Protein AF-A0A358JU97-F1 (afdb_monomer_lite)

Foldseek 3Di:
DCVLLVLLLVLLVLLLCLVCPDPDDPVVVVVVVVVSVVVSVVVVVVVVPDVVSVVSVVSSVVSVVVVVVVVVCVVVVVDDPPPPDPDD

Sequence (88 aa):
MWYLFITIFVLCAIVYQLGFARKVKLWQTVVIYIMMFIGVIFLTFFGAFYPVAECLIVIAIILAGYRYRLHKERKEGNIAQPKGPPAQ

Secondary structure (DSSP, 8-state):
--HHHHHHHHHHHHHHHHHT-S---HHHHHHHHHHHHHHHHHHHHHHTTS-HHHHHHHHHHHHHHHHHHHHHHHHTT-S---PPPP--

Radius of gyration: 16.88 Å; chains: 1; bounding box: 50×33×36 Å

pLDDT: mean 74.5, std 10.14, range [52.53, 89.06]

Structure (mmCIF, N/CA/C/O backbone):
data_AF-A0A358JU97-F1
#
_entry.id   AF-A0A358JU97-F1
#
loop_
_atom_site.group_PDB
_atom_site.id
_atom_site.type_symbol
_atom_site.label_atom_id
_atom_site.label_alt_id
_atom_site.label_comp_id
_atom_site.label_asym_id
_atom_site.label_entity_id
_atom_site.label_seq_id
_atom_site.pdbx_PDB_ins_code
_atom_site.Cartn_x
_atom_site.Cartn_y
_atom_site.Cartn_z
_atom_site.occupancy
_atom_site.B_iso_or_equiv
_atom_site.auth_seq_id
_atom_site.auth_comp_id
_atom_site.auth_asym_id
_atom_site.auth_atom_id
_atom_site.pdbx_PDB_model_num
ATOM 1 N N . MET A 1 1 ? 16.531 -9.782 -11.052 1.00 57.78 1 MET A N 1
ATOM 2 C CA . MET A 1 1 ? 15.100 -9.864 -11.425 1.00 57.78 1 MET A CA 1
ATOM 3 C C . MET A 1 1 ? 14.188 -10.381 -10.296 1.00 57.78 1 MET A C 1
ATOM 5 O O . MET A 1 1 ? 13.089 -10.818 -10.581 1.00 57.78 1 MET A O 1
ATOM 9 N N . TRP A 1 2 ? 14.593 -10.343 -9.019 1.00 64.75 2 TRP A N 1
ATOM 10 C CA . TRP A 1 2 ? 13.727 -10.728 -7.881 1.00 64.75 2 TRP A CA 1
ATOM 11 C C . TRP A 1 2 ? 13.446 -9.556 -6.933 1.00 64.75 2 TRP A C 1
ATOM 13 O O . TRP A 1 2 ? 12.384 -9.491 -6.325 1.00 64.75 2 TRP A O 1
ATOM 23 N N . TYR A 1 3 ? 14.353 -8.576 -6.873 1.00 70.06 3 TYR A N 1
ATOM 24 C CA . TYR A 1 3 ? 14.175 -7.365 -6.073 1.00 70.06 3 TYR A CA 1
ATOM 25 C C . TYR A 1 3 ? 12.930 -6.560 -6.465 1.00 70.06 3 TYR A C 1
ATOM 27 O O . TYR A 1 3 ? 12.191 -6.160 -5.580 1.00 70.06 3 TYR A O 1
ATOM 35 N N . LEU A 1 4 ? 12.634 -6.392 -7.761 1.00 67.75 4 LEU A N 1
ATOM 36 C CA . LEU A 1 4 ? 11.405 -5.713 -8.207 1.00 67.75 4 LEU A CA 1
ATOM 37 C C . LEU A 1 4 ? 10.142 -6.442 -7.740 1.00 67.75 4 LEU A C 1
ATOM 39 O O . LEU A 1 4 ? 9.202 -5.802 -7.280 1.00 67.75 4 LEU A O 1
ATOM 43 N N . PHE A 1 5 ? 10.149 -7.775 -7.793 1.00 68.94 5 PHE A N 1
ATOM 44 C CA . PHE A 1 5 ? 9.031 -8.595 -7.335 1.00 68.94 5 PHE A CA 1
ATOM 45 C C . PHE A 1 5 ? 8.796 -8.414 -5.831 1.00 68.94 5 PHE A C 1
ATOM 47 O O . PHE A 1 5 ? 7.675 -8.156 -5.401 1.00 68.94 5 PHE A O 1
ATOM 54 N N . ILE A 1 6 ? 9.869 -8.480 -5.037 1.00 77.94 6 ILE A N 1
ATOM 55 C CA . ILE A 1 6 ? 9.818 -8.280 -3.584 1.00 77.94 6 ILE A CA 1
ATOM 56 C C . ILE A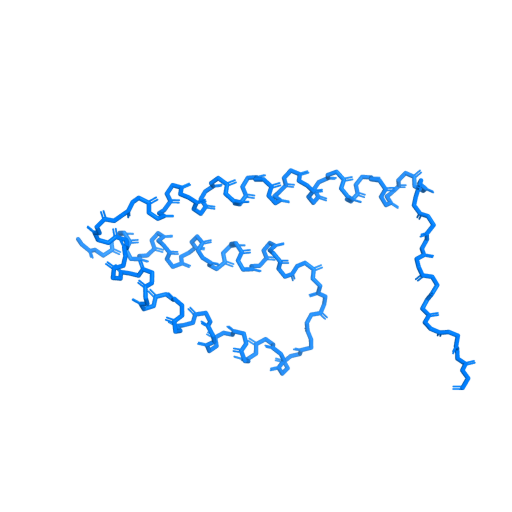 1 6 ? 9.352 -6.861 -3.249 1.00 77.94 6 ILE A C 1
ATOM 58 O O . ILE A 1 6 ? 8.462 -6.696 -2.417 1.00 77.94 6 ILE A O 1
ATOM 62 N N . THR A 1 7 ? 9.899 -5.840 -3.913 1.00 79.31 7 THR A N 1
ATOM 63 C CA . THR A 1 7 ? 9.517 -4.443 -3.681 1.00 79.31 7 THR A CA 1
ATOM 64 C C . THR A 1 7 ? 8.044 -4.223 -3.994 1.00 79.31 7 THR A C 1
ATOM 66 O O . THR A 1 7 ? 7.328 -3.689 -3.154 1.00 79.31 7 THR A O 1
ATOM 69 N N . ILE A 1 8 ? 7.562 -4.685 -5.151 1.00 79.69 8 ILE A N 1
ATOM 70 C CA . ILE A 1 8 ? 6.152 -4.557 -5.536 1.00 79.69 8 ILE A CA 1
ATOM 71 C C . ILE A 1 8 ? 5.252 -5.302 -4.546 1.00 79.69 8 ILE A C 1
ATOM 73 O O . ILE A 1 8 ? 4.248 -4.747 -4.106 1.00 79.69 8 ILE A O 1
ATOM 77 N N . PHE A 1 9 ? 5.626 -6.516 -4.137 1.00 79.81 9 PHE A N 1
ATOM 78 C CA . PHE A 1 9 ? 4.867 -7.309 -3.170 1.00 79.81 9 PHE A CA 1
ATOM 79 C C . PHE A 1 9 ? 4.731 -6.602 -1.815 1.00 79.81 9 PHE A C 1
ATOM 81 O O . PHE A 1 9 ? 3.623 -6.453 -1.296 1.00 79.81 9 PHE A O 1
ATOM 88 N N . VAL A 1 10 ? 5.846 -6.116 -1.260 1.00 82.94 10 VAL A N 1
ATOM 89 C CA . VAL A 1 10 ? 5.873 -5.396 0.022 1.00 82.94 10 VAL A CA 1
ATOM 90 C C . VAL A 1 10 ? 5.069 -4.103 -0.068 1.00 82.94 10 VAL A C 1
ATOM 92 O O . VAL A 1 10 ? 4.270 -3.803 0.817 1.00 82.94 10 VAL A O 1
ATOM 95 N N . LEU A 1 11 ? 5.231 -3.351 -1.154 1.00 80.38 11 LEU A N 1
ATOM 96 C CA . LEU A 1 11 ? 4.542 -2.084 -1.350 1.00 80.38 11 LEU A CA 1
ATOM 97 C C . LEU A 1 11 ? 3.028 -2.284 -1.506 1.00 80.38 11 LEU A C 1
ATOM 99 O O . LEU A 1 11 ? 2.244 -1.537 -0.923 1.00 80.38 11 LEU A O 1
ATOM 103 N N . CYS A 1 12 ? 2.610 -3.341 -2.208 1.00 80.75 12 CYS A N 1
ATOM 104 C CA . CYS A 1 12 ? 1.206 -3.717 -2.337 1.00 80.75 12 CYS A CA 1
ATOM 105 C C . CYS A 1 12 ? 0.612 -4.127 -0.983 1.00 80.75 12 CYS A C 1
ATOM 107 O O . CYS A 1 12 ? -0.495 -3.702 -0.658 1.00 80.75 12 CYS A O 1
ATOM 109 N N . ALA A 1 13 ? 1.361 -4.869 -0.160 1.00 80.75 13 ALA A N 1
ATOM 110 C CA . ALA A 1 13 ? 0.947 -5.221 1.198 1.00 80.75 13 ALA A CA 1
ATOM 111 C C . ALA A 1 13 ? 0.792 -3.980 2.100 1.00 80.75 13 ALA A C 1
ATOM 113 O O . ALA A 1 13 ? -0.183 -3.876 2.846 1.00 80.75 13 ALA A O 1
ATOM 114 N N . ILE A 1 14 ? 1.706 -3.007 1.999 1.00 79.81 14 ILE A N 1
ATOM 115 C CA . ILE A 1 14 ? 1.624 -1.738 2.739 1.00 79.81 14 ILE A CA 1
ATOM 116 C C . ILE A 1 14 ? 0.403 -0.932 2.295 1.00 79.81 14 ILE A C 1
ATOM 118 O O . ILE A 1 14 ? -0.382 -0.513 3.143 1.00 79.81 14 ILE A O 1
ATOM 122 N N . VAL A 1 15 ? 0.213 -0.733 0.985 1.00 78.81 15 VAL A N 1
ATOM 123 C CA . VAL A 1 15 ? -0.943 -0.004 0.432 1.00 78.81 15 VAL A CA 1
ATOM 124 C C . VAL A 1 15 ? -2.242 -0.679 0.836 1.00 78.81 15 VAL A C 1
ATOM 126 O O . VAL A 1 15 ? -3.175 0.003 1.253 1.00 78.81 15 VAL A O 1
ATOM 129 N N . TYR A 1 16 ? -2.293 -2.008 0.771 1.00 73.94 16 TYR A N 1
ATOM 130 C CA . TYR A 1 16 ? -3.445 -2.776 1.207 1.00 73.94 16 TYR A CA 1
ATOM 131 C C . TYR A 1 16 ? -3.768 -2.482 2.676 1.00 73.94 16 TYR A C 1
ATOM 133 O O . TYR A 1 16 ? -4.899 -2.133 3.022 1.00 73.94 16 TYR A O 1
ATOM 141 N N . GLN A 1 17 ? -2.747 -2.526 3.531 1.00 72.94 17 GLN A N 1
ATOM 142 C CA . GLN A 1 17 ? -2.923 -2.319 4.959 1.00 72.94 17 GLN A CA 1
ATOM 143 C C . GLN A 1 17 ? -3.195 -0.856 5.350 1.00 72.94 17 GLN A C 1
ATOM 145 O O . GLN A 1 17 ? -3.800 -0.574 6.391 1.00 72.94 17 GLN A O 1
ATOM 150 N N . LEU A 1 18 ? -2.799 0.096 4.502 1.00 71.81 18 LEU A N 1
ATOM 151 C CA . LEU A 1 18 ? -3.140 1.511 4.642 1.00 71.81 18 LEU A CA 1
ATOM 152 C C . LEU A 1 18 ? -4.549 1.830 4.127 1.00 71.81 18 LEU A C 1
ATOM 154 O O . LEU A 1 18 ? -5.268 2.587 4.780 1.00 71.81 18 LEU A O 1
ATOM 158 N N . GLY A 1 19 ? -4.943 1.250 2.991 1.00 69.94 19 GLY A N 1
ATOM 159 C CA . GLY A 1 19 ? -6.237 1.456 2.338 1.00 69.94 19 GLY A CA 1
ATOM 160 C C . GLY A 1 19 ? -7.392 0.803 3.085 1.00 69.94 19 GLY A C 1
ATOM 161 O O . GLY A 1 19 ? -8.450 1.409 3.249 1.00 69.94 19 GLY A O 1
ATOM 162 N N . PHE A 1 20 ? -7.176 -0.385 3.645 1.00 64.38 20 PHE A N 1
ATOM 163 C CA . PHE A 1 20 ? -8.152 -1.072 4.488 1.00 64.38 20 PHE A CA 1
ATOM 164 C C . PHE A 1 20 ? -8.008 -0.691 5.967 1.00 64.38 20 PHE A C 1
ATOM 166 O O . PHE A 1 20 ? -7.986 -1.535 6.857 1.00 64.38 20 PHE A O 1
ATOM 173 N N . ALA A 1 21 ? -8.005 0.614 6.257 1.00 55.47 21 ALA A N 1
ATOM 174 C CA . ALA A 1 21 ? -8.003 1.205 7.602 1.00 55.47 21 ALA A CA 1
ATOM 175 C C . ALA A 1 21 ? -9.245 0.880 8.474 1.00 55.47 21 ALA A C 1
ATOM 177 O O . ALA A 1 21 ? -9.572 1.616 9.407 1.00 55.47 21 ALA A O 1
ATOM 178 N N . ARG A 1 22 ? -9.965 -0.202 8.178 1.00 56.25 22 ARG A N 1
ATOM 179 C CA . ARG A 1 22 ? -11.195 -0.643 8.831 1.00 56.25 22 ARG A CA 1
ATOM 180 C C . ARG A 1 22 ? -10.914 -1.969 9.538 1.00 56.25 22 ARG A C 1
ATOM 182 O O . ARG A 1 22 ? -10.217 -2.808 8.987 1.00 56.25 22 ARG A O 1
ATOM 189 N N . LYS A 1 23 ? -11.453 -2.180 10.749 1.00 52.53 23 LYS A N 1
ATOM 190 C CA . LYS A 1 23 ? -11.378 -3.488 11.430 1.00 52.53 23 LYS A CA 1
ATOM 191 C C . LYS A 1 23 ? -12.068 -4.540 10.557 1.00 52.53 23 LYS A C 1
ATOM 193 O O . LYS A 1 23 ? -13.293 -4.634 10.565 1.00 52.53 23 LYS A O 1
ATOM 198 N N . VAL A 1 24 ? -11.291 -5.279 9.774 1.00 60.53 24 VAL A N 1
ATOM 199 C CA . VAL A 1 24 ? -11.787 -6.383 8.952 1.00 60.53 24 VAL A CA 1
ATOM 200 C C . VAL A 1 24 ? -11.892 -7.626 9.828 1.00 60.53 24 VAL A C 1
ATOM 202 O O . VAL A 1 24 ? -10.964 -7.951 10.569 1.00 60.53 24 VAL A O 1
ATOM 205 N N . LYS A 1 25 ? -13.052 -8.294 9.803 1.00 66.62 25 LYS A N 1
ATOM 206 C CA . LYS A 1 25 ? -13.242 -9.583 10.490 1.00 66.62 25 LYS A CA 1
ATOM 207 C C . LYS A 1 25 ? -12.250 -10.604 9.919 1.00 66.62 25 LYS A C 1
ATOM 209 O O . LYS A 1 25 ? -11.979 -10.569 8.723 1.00 66.62 25 LYS A O 1
ATOM 214 N N . LEU A 1 26 ? -11.784 -11.551 10.739 1.00 72.12 26 LEU A N 1
ATOM 215 C CA . LEU A 1 26 ? -10.760 -12.545 10.362 1.00 72.12 26 LEU A CA 1
ATOM 216 C C . LEU A 1 26 ? -11.054 -13.268 9.033 1.00 72.12 26 LEU A C 1
ATOM 218 O O . LEU A 1 26 ? -10.155 -13.457 8.223 1.00 72.12 26 LEU A O 1
ATOM 222 N N . TRP A 1 27 ? -12.319 -13.598 8.761 1.00 72.25 27 TRP A N 1
ATOM 223 C CA . TRP A 1 27 ? -12.738 -14.215 7.495 1.00 72.25 27 TRP A CA 1
ATOM 224 C C . TRP A 1 27 ? -12.580 -13.300 6.272 1.00 72.25 27 TRP A C 1
ATOM 226 O O . TRP A 1 27 ? -12.261 -13.769 5.182 1.00 72.25 27 TRP A O 1
ATOM 236 N N . GLN A 1 28 ? -12.768 -11.989 6.441 1.00 75.12 28 GLN A N 1
ATOM 237 C CA . GLN A 1 28 ? -12.566 -11.025 5.360 1.00 75.12 28 GLN A CA 1
ATOM 238 C C . GLN A 1 28 ? -11.079 -10.919 5.021 1.00 75.12 28 GLN A C 1
ATOM 240 O O . GLN A 1 28 ? -10.744 -10.889 3.844 1.00 75.12 28 GLN A O 1
ATOM 245 N N . THR A 1 29 ? -10.192 -10.947 6.023 1.00 78.62 29 THR A N 1
ATOM 246 C CA . THR A 1 29 ? -8.733 -10.937 5.826 1.00 78.62 29 THR A CA 1
ATOM 247 C C . THR A 1 29 ? -8.251 -12.089 4.940 1.00 78.62 29 THR A C 1
ATOM 249 O O . THR A 1 29 ? -7.340 -11.890 4.142 1.00 78.62 29 THR A O 1
ATOM 252 N N . VAL A 1 30 ? -8.882 -13.267 5.017 1.00 82.75 30 VAL A N 1
ATOM 253 C CA . VAL A 1 30 ? -8.541 -14.420 4.164 1.00 82.75 30 VAL A CA 1
ATOM 254 C C . VAL A 1 30 ? -8.900 -14.159 2.700 1.00 82.75 30 VAL A C 1
ATOM 256 O O . VAL A 1 30 ? -8.042 -14.289 1.830 1.00 82.75 30 VAL A O 1
ATOM 259 N N . VAL A 1 31 ? -10.135 -13.727 2.419 1.00 83.81 31 VAL A N 1
ATOM 260 C CA . VAL A 1 31 ? -10.586 -13.380 1.052 1.00 83.81 31 VAL A CA 1
ATOM 261 C C . VAL A 1 31 ? -9.702 -12.289 0.451 1.00 83.81 31 VAL A C 1
ATOM 263 O O . VAL A 1 31 ? -9.304 -12.341 -0.708 1.00 83.81 31 VAL A O 1
ATOM 266 N N . ILE A 1 32 ? -9.349 -11.320 1.282 1.00 82.12 32 ILE A N 1
ATOM 267 C CA . ILE A 1 32 ? -8.452 -10.222 0.970 1.00 82.12 32 ILE A CA 1
ATOM 268 C C . ILE A 1 32 ? -7.059 -10.709 0.564 1.00 82.12 32 ILE A C 1
ATOM 270 O O . ILE A 1 32 ? -6.534 -10.260 -0.451 1.00 82.12 32 ILE A O 1
ATOM 274 N N . TYR A 1 33 ? -6.462 -11.622 1.331 1.00 79.81 33 TYR A N 1
ATOM 275 C CA . TYR A 1 33 ? -5.126 -12.139 1.042 1.00 79.81 33 TYR A CA 1
ATOM 276 C C . TYR A 1 33 ? -5.109 -12.932 -0.268 1.00 79.81 33 TYR A C 1
ATOM 278 O O . TYR A 1 33 ? -4.155 -12.828 -1.036 1.00 79.81 33 TYR A O 1
ATOM 286 N N . ILE A 1 34 ? -6.194 -13.658 -0.561 1.00 86.12 34 ILE A N 1
ATOM 287 C CA . ILE A 1 34 ? -6.392 -14.353 -1.841 1.00 86.12 34 ILE A CA 1
ATOM 288 C C . ILE A 1 34 ? -6.470 -13.340 -2.991 1.00 86.12 34 ILE A C 1
ATOM 290 O O . ILE A 1 34 ? -5.760 -13.472 -3.986 1.00 86.12 34 ILE A O 1
ATOM 294 N N . MET A 1 35 ? -7.277 -12.288 -2.835 1.00 84.50 35 MET A N 1
ATOM 295 C CA . MET A 1 35 ? -7.397 -11.212 -3.824 1.00 84.50 35 MET A CA 1
ATOM 296 C C . MET A 1 35 ? -6.058 -10.489 -4.044 1.00 84.50 35 MET A C 1
ATOM 298 O O . MET A 1 35 ? -5.707 -10.160 -5.175 1.00 84.50 35 MET A O 1
ATOM 302 N N . MET A 1 36 ? -5.287 -10.272 -2.972 1.00 84.06 36 MET A N 1
ATOM 303 C CA . MET A 1 36 ? -3.965 -9.643 -3.013 1.00 84.06 36 MET A CA 1
ATOM 304 C C . MET A 1 36 ? -2.951 -10.515 -3.755 1.00 84.06 36 MET A C 1
ATOM 306 O O . MET A 1 36 ? -2.171 -9.997 -4.551 1.00 84.06 36 MET A O 1
ATOM 310 N N . PHE A 1 37 ? -2.990 -11.832 -3.540 1.00 82.88 37 PHE A N 1
ATOM 311 C CA . PHE A 1 37 ? -2.134 -12.779 -4.250 1.00 82.88 37 PHE A CA 1
ATOM 312 C C . PHE A 1 37 ? -2.398 -12.746 -5.759 1.00 82.88 37 PHE A C 1
ATOM 314 O O . PHE A 1 37 ? -1.466 -12.623 -6.549 1.00 82.88 37 PHE A O 1
ATOM 321 N N . ILE A 1 38 ? -3.673 -12.754 -6.155 1.00 86.75 38 ILE A N 1
ATOM 322 C CA . ILE A 1 38 ? -4.079 -12.631 -7.561 1.00 86.75 38 ILE A CA 1
ATOM 323 C C . ILE A 1 38 ? -3.634 -11.277 -8.133 1.00 86.75 38 ILE A C 1
ATOM 325 O O . ILE A 1 38 ? -3.037 -11.224 -9.206 1.00 86.75 38 ILE A O 1
ATOM 329 N N . GLY A 1 39 ? -3.852 -10.184 -7.397 1.00 82.75 39 GLY A N 1
ATOM 330 C CA . GLY A 1 39 ? -3.447 -8.838 -7.804 1.00 82.75 39 GLY A CA 1
ATOM 331 C C . GLY A 1 39 ? -1.943 -8.708 -8.054 1.00 82.75 39 GLY A C 1
ATOM 332 O O . GLY A 1 39 ? -1.550 -8.131 -9.062 1.00 82.75 39 GLY A O 1
ATOM 333 N N . VAL A 1 40 ? -1.102 -9.297 -7.197 1.00 81.75 40 VAL A N 1
ATOM 334 C CA . VAL A 1 40 ? 0.368 -9.304 -7.337 1.00 81.75 40 VAL A CA 1
ATOM 335 C C . VAL A 1 40 ? 0.844 -10.037 -8.590 1.00 81.75 40 VAL A C 1
ATOM 337 O O . VAL A 1 40 ? 1.837 -9.624 -9.190 1.00 81.75 40 VAL A O 1
ATOM 340 N N . ILE A 1 41 ? 0.147 -11.093 -9.013 1.00 82.50 41 ILE A N 1
ATOM 341 C CA . ILE A 1 41 ? 0.486 -11.832 -10.237 1.00 82.50 41 ILE A CA 1
ATOM 342 C C . ILE A 1 41 ? 0.300 -10.921 -11.458 1.00 82.50 41 ILE A C 1
ATOM 344 O O . ILE A 1 41 ? 1.212 -10.791 -12.276 1.00 82.50 41 ILE A O 1
ATOM 348 N N . PHE A 1 42 ? -0.830 -10.210 -11.535 1.00 83.06 42 PHE A N 1
ATOM 349 C CA . PHE A 1 42 ? -1.061 -9.204 -12.577 1.00 83.06 42 PHE A CA 1
ATOM 350 C C . PHE A 1 42 ? -0.090 -8.022 -12.461 1.00 83.06 42 PHE A C 1
ATOM 352 O O . PHE A 1 42 ? 0.466 -7.576 -13.464 1.00 83.06 42 PHE A O 1
ATOM 359 N N . LEU A 1 43 ? 0.174 -7.544 -11.242 1.00 81.94 43 LEU A N 1
ATOM 360 C CA . LEU A 1 43 ? 1.078 -6.421 -10.996 1.00 81.94 43 LEU A CA 1
ATOM 361 C C . LEU A 1 43 ? 2.519 -6.723 -11.384 1.00 81.94 43 LEU A C 1
ATOM 363 O O . LEU A 1 43 ? 3.229 -5.827 -11.816 1.00 81.94 43 LEU A O 1
ATOM 367 N N . THR A 1 44 ? 2.956 -7.969 -11.231 1.00 78.25 44 THR A N 1
ATOM 368 C CA . THR A 1 44 ? 4.292 -8.400 -11.646 1.00 78.25 44 THR A CA 1
ATOM 369 C C . THR A 1 44 ? 4.428 -8.350 -13.161 1.00 78.25 44 THR A C 1
ATOM 371 O O . THR A 1 44 ? 5.447 -7.895 -13.674 1.00 78.25 44 THR A O 1
ATOM 374 N N . PHE A 1 45 ? 3.389 -8.785 -13.875 1.00 82.75 45 PHE A N 1
ATOM 375 C CA . PHE A 1 45 ? 3.364 -8.733 -15.332 1.00 82.75 45 PHE A CA 1
ATOM 376 C C . PHE A 1 45 ? 3.399 -7.285 -15.837 1.00 82.75 45 PHE A C 1
ATOM 378 O O . PHE A 1 45 ? 4.175 -6.952 -16.729 1.00 82.75 45 PHE A O 1
ATOM 385 N N . PHE A 1 46 ? 2.626 -6.397 -15.205 1.00 80.00 46 PHE A N 1
ATOM 386 C CA . PHE A 1 46 ? 2.645 -4.968 -15.516 1.00 80.00 46 PHE A CA 1
ATOM 387 C C . PHE A 1 46 ? 3.934 -4.282 -15.054 1.00 80.00 46 PHE A C 1
ATOM 389 O O . PHE A 1 46 ? 4.450 -3.443 -15.775 1.00 80.00 46 PHE A O 1
ATOM 396 N N . GLY A 1 47 ? 4.497 -4.652 -13.906 1.00 78.00 47 GLY A N 1
ATOM 397 C CA . GLY A 1 47 ? 5.705 -4.053 -13.331 1.00 78.00 47 GLY A CA 1
ATOM 398 C C . GLY A 1 47 ? 6.983 -4.312 -14.130 1.00 78.00 47 GLY A C 1
ATOM 399 O O . GLY A 1 47 ? 7.972 -3.613 -13.938 1.00 78.00 47 GLY A O 1
ATOM 400 N N . ALA A 1 48 ? 6.972 -5.289 -15.041 1.00 75.94 48 ALA A N 1
ATOM 401 C CA . ALA A 1 48 ? 8.056 -5.495 -15.998 1.00 75.94 48 ALA A CA 1
ATOM 402 C C . ALA A 1 48 ? 8.057 -4.453 -17.136 1.00 75.94 48 ALA A C 1
ATOM 404 O O . ALA A 1 48 ? 9.109 -4.187 -17.710 1.00 75.94 48 ALA A O 1
ATOM 405 N N . PHE A 1 49 ? 6.897 -3.865 -17.453 1.00 74.62 49 PHE A N 1
ATOM 406 C CA . PHE A 1 49 ? 6.717 -2.917 -18.562 1.00 74.62 49 PHE A CA 1
ATOM 407 C C . PHE A 1 49 ? 6.360 -1.495 -18.111 1.00 74.62 49 PHE A C 1
ATOM 409 O O . PHE A 1 49 ? 6.625 -0.538 -18.834 1.00 74.62 49 PHE A O 1
ATOM 416 N N . TYR A 1 50 ? 5.763 -1.348 -16.931 1.00 78.75 50 TYR A N 1
ATOM 417 C CA . TYR A 1 50 ? 5.246 -0.097 -16.393 1.00 78.75 50 TYR A CA 1
ATOM 418 C C . TYR A 1 50 ? 5.876 0.233 -15.030 1.00 78.75 50 TYR A C 1
ATOM 420 O O . TYR A 1 50 ? 6.124 -0.678 -14.235 1.00 78.75 50 TYR A O 1
ATOM 428 N N . PRO A 1 51 ? 6.059 1.531 -14.713 1.00 78.12 51 PRO A N 1
ATOM 429 C CA . PRO A 1 51 ? 6.558 2.031 -13.426 1.00 78.12 51 PRO A CA 1
ATOM 430 C C . PRO A 1 51 ? 5.504 1.904 -12.308 1.00 78.12 51 PRO A C 1
ATOM 432 O O . PRO A 1 51 ? 5.057 2.874 -11.695 1.00 78.12 51 PRO A O 1
ATOM 435 N N . VAL A 1 52 ? 5.032 0.678 -12.065 1.00 81.94 52 VAL A N 1
ATOM 436 C CA . VAL A 1 52 ? 3.951 0.401 -11.109 1.00 81.94 52 VAL A CA 1
ATOM 437 C C . VAL A 1 52 ? 4.408 0.673 -9.675 1.00 81.94 52 VAL A C 1
ATOM 439 O O . VAL A 1 52 ? 3.624 1.149 -8.855 1.00 81.94 52 VAL A O 1
ATOM 442 N N . ALA A 1 53 ? 5.687 0.431 -9.374 1.00 81.69 53 ALA A N 1
ATOM 443 C CA . ALA A 1 53 ? 6.262 0.715 -8.065 1.00 81.69 53 ALA A CA 1
ATOM 444 C C . ALA A 1 53 ? 6.146 2.207 -7.711 1.00 81.69 53 ALA A C 1
ATOM 446 O O . ALA A 1 53 ? 5.663 2.531 -6.626 1.00 81.69 53 ALA A O 1
ATOM 447 N N . GLU A 1 54 ? 6.498 3.115 -8.628 1.00 83.56 54 GLU A N 1
ATOM 448 C CA . GLU A 1 54 ? 6.353 4.556 -8.402 1.00 83.56 54 GLU A CA 1
ATOM 449 C C . GLU A 1 54 ? 4.894 4.955 -8.151 1.00 83.56 54 GLU A C 1
ATOM 451 O O . GLU A 1 54 ? 4.612 5.721 -7.226 1.00 83.56 54 GLU A O 1
ATOM 456 N N . CYS A 1 55 ? 3.947 4.387 -8.904 1.00 86.12 55 CYS A N 1
ATOM 457 C CA . CYS A 1 55 ? 2.523 4.645 -8.696 1.00 86.12 55 CYS A CA 1
ATOM 458 C C . CYS A 1 55 ? 2.059 4.222 -7.293 1.00 86.12 55 CYS A C 1
ATOM 460 O O . CYS A 1 55 ? 1.351 4.980 -6.626 1.00 86.12 55 CYS A O 1
ATOM 462 N N . LEU A 1 56 ? 2.476 3.045 -6.812 1.00 84.00 56 LEU A N 1
ATOM 463 C CA . LEU A 1 56 ? 2.132 2.589 -5.4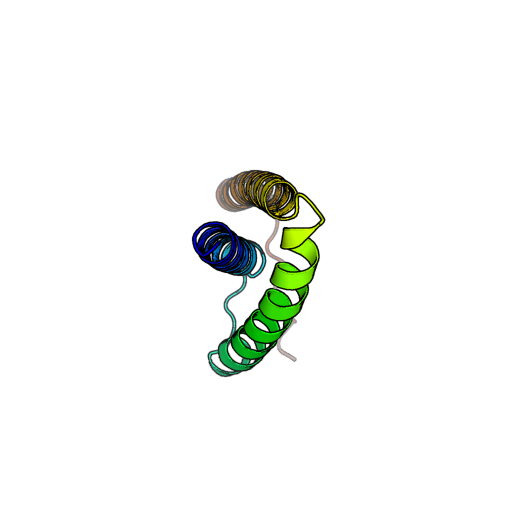62 1.00 84.00 56 LEU A CA 1
ATOM 464 C C . LEU A 1 56 ? 2.738 3.484 -4.376 1.00 84.00 56 LEU A C 1
ATOM 466 O O . LEU A 1 56 ? 2.071 3.730 -3.371 1.00 84.00 56 LEU A O 1
ATOM 470 N N . ILE A 1 57 ? 3.961 3.992 -4.570 1.00 85.06 57 ILE A N 1
ATOM 471 C CA . ILE A 1 57 ? 4.592 4.927 -3.626 1.00 85.06 57 ILE A CA 1
ATOM 472 C C . ILE A 1 57 ? 3.747 6.200 -3.515 1.00 85.06 57 ILE A C 1
ATOM 474 O O . ILE A 1 57 ? 3.416 6.623 -2.407 1.00 85.06 57 ILE A O 1
ATOM 478 N N . VAL A 1 58 ? 3.345 6.785 -4.646 1.00 89.06 58 VAL A N 1
ATOM 479 C CA . VAL A 1 58 ? 2.526 8.009 -4.667 1.00 89.06 58 VAL A CA 1
ATOM 480 C C . VAL A 1 58 ? 1.181 7.780 -3.977 1.00 89.06 58 VAL A C 1
ATOM 482 O O . VAL A 1 58 ? 0.779 8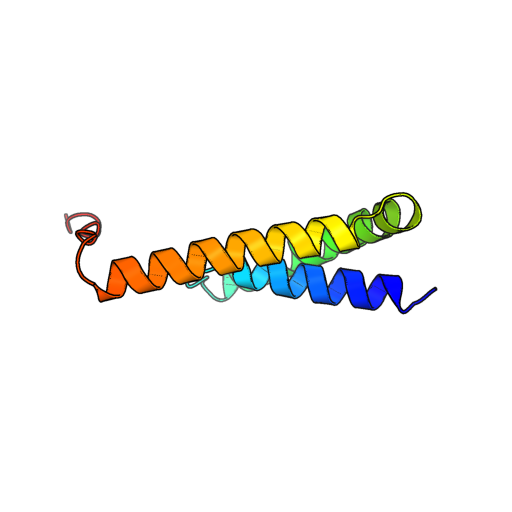.572 -3.124 1.00 89.06 58 VAL A O 1
ATOM 485 N N . ILE A 1 59 ? 0.509 6.667 -4.276 1.00 86.62 59 ILE A N 1
ATOM 486 C CA . ILE A 1 59 ? -0.766 6.299 -3.646 1.00 86.62 59 ILE A CA 1
ATOM 487 C C . ILE A 1 59 ? -0.594 6.130 -2.130 1.00 86.62 59 ILE A C 1
ATOM 489 O O . ILE A 1 59 ? -1.386 6.672 -1.358 1.00 86.62 59 ILE A O 1
ATOM 493 N N . ALA A 1 60 ? 0.455 5.428 -1.688 1.00 84.69 60 ALA A N 1
ATOM 494 C CA . ALA A 1 60 ? 0.745 5.237 -0.270 1.00 84.69 60 ALA A CA 1
ATOM 495 C C . ALA A 1 60 ? 0.949 6.575 0.456 1.00 84.69 60 ALA A C 1
ATOM 497 O O . ALA A 1 60 ? 0.389 6.768 1.535 1.00 84.69 60 ALA A O 1
ATOM 498 N N . ILE A 1 61 ? 1.688 7.513 -0.147 1.00 88.25 61 ILE A N 1
ATOM 499 C CA . ILE A 1 61 ? 1.919 8.856 0.408 1.00 88.25 61 ILE A CA 1
ATOM 500 C C . ILE A 1 61 ? 0.604 9.638 0.515 1.00 88.25 61 ILE A C 1
ATOM 502 O O . ILE A 1 61 ? 0.321 10.216 1.566 1.00 88.25 61 ILE A O 1
ATOM 506 N N . ILE A 1 62 ? -0.227 9.624 -0.532 1.00 88.31 62 ILE A N 1
ATOM 507 C 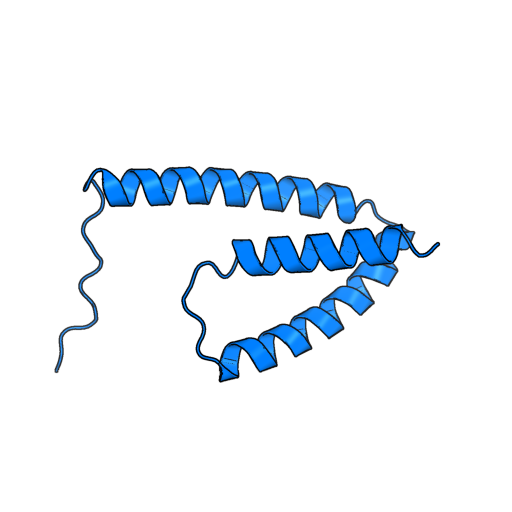CA . ILE A 1 62 ? -1.523 10.318 -0.538 1.00 88.31 62 ILE A CA 1
ATOM 508 C C . ILE A 1 62 ? -2.440 9.759 0.557 1.00 88.31 62 ILE A C 1
ATOM 510 O O . ILE A 1 62 ? -2.999 10.525 1.346 1.00 88.31 62 ILE A O 1
ATOM 514 N N . LEU A 1 63 ? -2.565 8.430 0.661 1.00 83.06 63 LEU A N 1
ATOM 515 C CA . LEU A 1 63 ? -3.371 7.796 1.707 1.00 83.06 63 LEU A CA 1
ATOM 516 C C . LEU A 1 63 ? -2.811 8.058 3.106 1.00 83.06 63 LEU A C 1
ATOM 518 O O . LEU A 1 63 ? -3.589 8.311 4.025 1.00 83.06 63 LEU A O 1
ATOM 522 N N . ALA A 1 64 ? -1.489 8.012 3.283 1.00 84.00 64 ALA A N 1
ATOM 523 C CA . ALA A 1 64 ? -0.847 8.318 4.557 1.00 84.00 64 ALA A CA 1
ATOM 524 C C . ALA A 1 64 ? -1.164 9.754 5.001 1.00 84.00 64 ALA A C 1
ATOM 526 O O . ALA A 1 64 ? -1.591 9.964 6.139 1.00 84.00 64 ALA A O 1
ATOM 527 N N . GLY A 1 65 ? -1.039 10.724 4.090 1.00 86.62 65 GLY A N 1
ATOM 528 C CA . GLY A 1 65 ? -1.387 12.122 4.337 1.00 86.62 65 GLY A CA 1
ATOM 529 C C . GLY A 1 65 ? -2.868 12.313 4.674 1.00 86.62 65 GLY A C 1
ATOM 530 O O . GLY A 1 65 ? -3.200 12.960 5.671 1.00 86.62 65 GLY A O 1
ATOM 531 N N . TYR A 1 66 ? -3.768 11.692 3.905 1.00 84.00 66 TYR A N 1
ATOM 532 C CA . TYR A 1 66 ? -5.209 11.743 4.166 1.00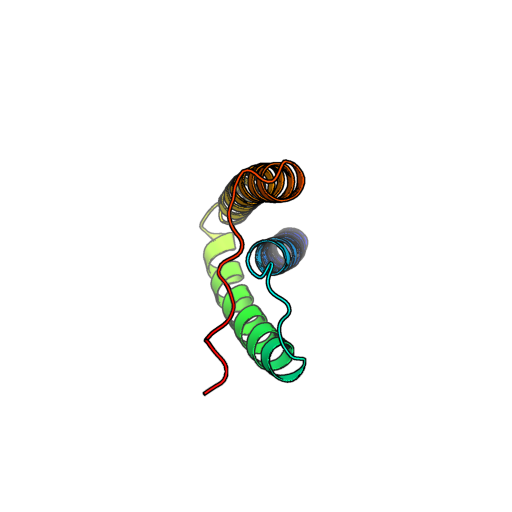 84.00 66 TYR A CA 1
ATOM 533 C C . TYR A 1 66 ? -5.565 11.139 5.528 1.00 84.00 66 TYR A C 1
ATOM 535 O O . TYR A 1 66 ? -6.320 11.721 6.307 1.00 84.00 66 TYR A O 1
ATOM 543 N N . ARG A 1 67 ? -4.976 9.986 5.861 1.00 76.12 67 ARG A N 1
ATOM 544 C CA . ARG A 1 67 ? -5.236 9.283 7.120 1.00 76.12 67 ARG A CA 1
ATOM 545 C C . ARG A 1 67 ? -4.711 10.060 8.322 1.00 76.12 67 ARG A C 1
ATOM 547 O O . ARG A 1 67 ? -5.381 10.087 9.354 1.00 76.12 67 ARG A O 1
ATOM 554 N N . TYR A 1 68 ? -3.557 10.715 8.184 1.00 80.81 68 TYR A N 1
ATOM 555 C CA . TYR A 1 68 ? -3.010 11.592 9.216 1.00 80.81 68 TYR A CA 1
ATOM 556 C C . TYR A 1 68 ? -3.960 12.757 9.515 1.00 80.81 68 TYR A C 1
ATOM 558 O O . TYR A 1 68 ? -4.295 12.993 10.677 1.00 80.81 68 TYR A O 1
ATOM 566 N N . ARG A 1 69 ? -4.477 13.421 8.471 1.00 80.62 69 ARG A N 1
ATOM 567 C CA . ARG A 1 69 ? -5.496 14.468 8.630 1.00 80.62 69 ARG A CA 1
ATOM 568 C C . ARG A 1 69 ? -6.773 13.941 9.277 1.00 80.62 69 ARG A C 1
ATOM 570 O O . ARG A 1 69 ? -7.226 14.519 10.258 1.00 80.62 69 ARG A O 1
ATOM 577 N N . LEU A 1 70 ? -7.297 12.810 8.808 1.00 74.38 70 LEU A N 1
ATOM 578 C CA . LEU A 1 70 ? -8.538 12.233 9.329 1.00 74.38 70 LEU A CA 1
ATOM 579 C C . LEU A 1 70 ? -8.426 11.820 10.808 1.00 74.38 70 LEU A C 1
ATOM 581 O O . LEU A 1 70 ? -9.364 11.997 11.582 1.00 74.38 70 LEU A O 1
ATOM 585 N N . HIS A 1 71 ? -7.284 11.266 11.228 1.00 71.81 71 HIS A N 1
ATOM 586 C CA . HIS A 1 71 ? -7.035 10.938 12.636 1.00 71.81 71 HIS A CA 1
ATOM 587 C C . HIS A 1 71 ? -6.923 12.189 13.511 1.00 71.81 71 HIS A C 1
ATOM 589 O O . HIS A 1 71 ? -7.366 12.163 14.661 1.00 71.81 71 HIS A O 1
ATOM 595 N N . LYS A 1 72 ? -6.350 13.269 12.972 1.00 69.75 72 LYS A N 1
ATOM 596 C CA . LYS A 1 72 ? -6.252 14.554 13.659 1.00 69.75 72 LYS A CA 1
ATOM 597 C C . LYS A 1 72 ? -7.639 15.199 13.825 1.00 69.75 72 LYS A C 1
ATOM 599 O O . LYS A 1 72 ? -8.024 15.496 14.950 1.00 69.75 72 LYS A O 1
ATOM 604 N N . GLU A 1 73 ? -8.448 15.237 12.766 1.00 67.25 73 GLU A N 1
ATOM 605 C CA . GLU A 1 73 ? -9.824 15.767 12.793 1.00 67.25 73 GLU A CA 1
ATOM 606 C C . GLU A 1 73 ? -10.763 14.952 13.708 1.00 67.25 73 GLU A C 1
ATOM 608 O O . GLU A 1 73 ? -11.647 15.512 14.356 1.00 67.25 73 GLU A O 1
ATOM 613 N N . ARG A 1 74 ? -10.537 13.635 13.841 1.00 63.66 74 ARG A N 1
ATOM 614 C CA . ARG A 1 74 ? -11.243 12.784 14.819 1.00 63.66 74 ARG A CA 1
ATOM 615 C C . ARG A 1 74 ? -10.828 13.035 16.272 1.00 63.66 74 ARG A C 1
ATOM 617 O O . ARG A 1 74 ? -11.648 12.827 17.161 1.00 63.66 74 ARG A O 1
ATOM 624 N N . LYS A 1 75 ? -9.576 13.435 16.529 1.00 60.19 75 LYS A N 1
ATOM 625 C CA . LYS A 1 75 ? -9.080 13.774 17.877 1.00 60.19 75 LYS A CA 1
ATOM 626 C C . LYS A 1 75 ? -9.475 15.186 18.309 1.00 60.19 75 LYS A C 1
ATOM 628 O O . LYS A 1 75 ? -9.686 15.404 19.493 1.00 60.19 75 LYS A O 1
ATOM 633 N N . GLU A 1 76 ? -9.600 16.109 17.360 1.00 67.62 76 GLU A N 1
ATOM 634 C CA . GLU A 1 76 ? -9.995 17.504 17.601 1.00 67.62 76 GLU A CA 1
ATOM 635 C C . GLU A 1 76 ? -11.524 17.697 17.704 1.00 67.62 76 GLU A C 1
ATOM 637 O O . GLU A 1 76 ? -11.990 18.816 17.874 1.00 67.62 76 GLU A O 1
ATOM 642 N N . GLY A 1 77 ? -12.325 16.622 17.636 1.00 59.22 77 GLY A N 1
ATOM 643 C CA . GLY A 1 77 ? -13.767 16.667 17.927 1.00 59.22 77 GLY A CA 1
ATOM 644 C C . GLY A 1 77 ? -14.638 17.374 16.879 1.00 59.22 77 GLY A C 1
ATOM 645 O O . GLY A 1 77 ? -15.838 17.512 17.093 1.00 59.22 77 GLY A O 1
ATOM 646 N N . ASN A 1 78 ? -14.077 17.774 15.732 1.00 57.50 78 ASN A N 1
ATOM 647 C CA . ASN A 1 78 ? -14.783 18.537 14.692 1.00 57.50 78 ASN A CA 1
ATOM 648 C C . ASN A 1 78 ? -15.602 17.666 13.713 1.00 57.50 78 ASN A C 1
ATOM 650 O O . ASN A 1 78 ? -16.151 18.168 12.736 1.00 57.50 78 ASN A O 1
ATOM 654 N N . ILE A 1 79 ? -15.688 16.350 13.945 1.00 57.66 79 ILE A N 1
ATOM 655 C CA . ILE A 1 79 ? -16.535 15.445 13.158 1.00 57.66 79 ILE A CA 1
ATOM 656 C C . ILE A 1 79 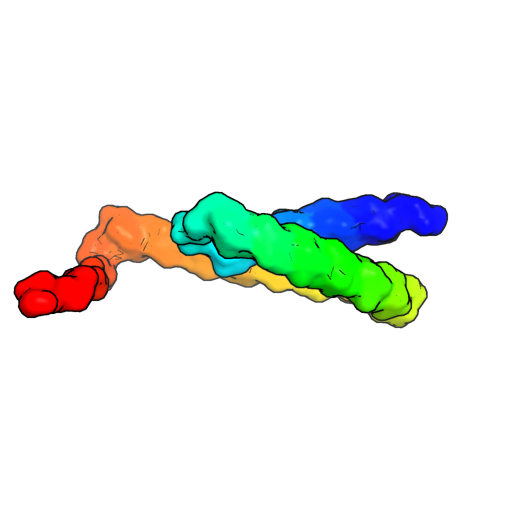? -17.450 14.686 14.118 1.00 57.66 79 ILE A C 1
ATOM 658 O O . ILE A 1 79 ? -16.998 13.814 14.864 1.00 57.66 79 ILE A O 1
ATOM 662 N N . ALA A 1 80 ? -18.744 15.012 14.089 1.00 60.62 80 ALA A N 1
ATOM 663 C CA . ALA A 1 80 ? -19.770 14.239 14.775 1.00 60.62 80 ALA A CA 1
ATOM 664 C C . ALA A 1 80 ? -19.682 12.774 14.321 1.00 60.62 80 ALA A C 1
ATOM 666 O O . ALA A 1 80 ? -19.729 12.468 13.128 1.00 60.62 80 ALA A O 1
ATOM 667 N N . GLN A 1 81 ? -19.517 11.868 15.285 1.00 57.84 81 GLN A N 1
ATOM 668 C CA . GLN A 1 81 ? -19.577 10.426 15.064 1.00 57.84 81 GLN A CA 1
ATOM 669 C C . GLN A 1 81 ? -20.844 10.102 14.256 1.00 57.84 81 GLN A C 1
ATOM 671 O O . GLN A 1 81 ? -21.929 10.497 14.693 1.00 57.84 81 GLN A O 1
ATOM 676 N N . PRO A 1 82 ? -20.774 9.368 13.127 1.00 56.81 82 PRO A N 1
ATOM 677 C CA . PRO A 1 82 ? -21.971 8.744 12.597 1.00 56.81 82 PRO A CA 1
ATOM 678 C C . PRO A 1 82 ? -22.446 7.759 13.665 1.00 56.81 82 PRO A C 1
ATOM 680 O O . PRO A 1 82 ? -21.849 6.700 13.868 1.00 56.81 82 PRO A O 1
ATOM 683 N N . LYS A 1 83 ? -23.479 8.167 14.411 1.00 56.81 83 LYS A N 1
ATOM 684 C CA . LYS A 1 83 ? -24.226 7.321 15.337 1.00 56.81 83 LYS A CA 1
ATOM 685 C C . LYS A 1 83 ? -24.552 6.051 14.558 1.00 56.81 83 LYS A C 1
ATOM 687 O O . LYS A 1 83 ? -25.181 6.129 13.503 1.00 56.81 83 LYS A O 1
ATOM 692 N N . GLY A 1 84 ? -24.031 4.912 15.020 1.00 60.47 84 GLY A N 1
ATOM 693 C CA . GLY A 1 84 ? -24.338 3.614 14.423 1.00 60.47 84 GLY A CA 1
ATOM 694 C C . GLY A 1 84 ? -25.855 3.446 14.266 1.00 60.47 84 GLY A C 1
ATOM 695 O O . GLY A 1 84 ? -26.599 4.129 14.980 1.00 60.47 84 GLY A O 1
ATOM 696 N N . PRO A 1 85 ? -26.315 2.592 13.330 1.00 63.12 85 PRO A N 1
ATOM 697 C CA . PRO A 1 85 ? -27.735 2.453 13.024 1.00 63.12 85 PRO A CA 1
ATOM 698 C C . PRO A 1 85 ? -28.554 2.341 14.314 1.00 63.12 85 PRO A C 1
ATOM 700 O O . PRO A 1 85 ? -28.132 1.597 15.207 1.00 63.12 85 PRO A O 1
ATOM 703 N N . PRO A 1 86 ? -29.652 3.111 14.459 1.00 60.22 86 PRO A N 1
ATOM 704 C CA . PRO A 1 86 ? -30.474 3.039 15.654 1.00 60.22 86 PRO A CA 1
ATOM 705 C C . PRO A 1 86 ? -30.872 1.581 15.839 1.00 60.22 86 PRO A C 1
ATOM 707 O O . PRO A 1 86 ? -31.406 0.975 14.912 1.00 60.22 86 PRO A O 1
ATOM 710 N N . ALA A 1 87 ? -30.536 1.029 17.004 1.00 59.34 87 ALA A N 1
ATOM 711 C CA . ALA A 1 87 ? -31.055 -0.255 17.429 1.00 59.34 87 ALA A CA 1
ATOM 712 C C . ALA A 1 87 ? -32.583 -0.164 17.350 1.00 59.34 87 ALA A C 1
ATOM 714 O O . ALA A 1 87 ? -33.203 0.564 18.126 1.00 59.34 87 ALA A O 1
ATOM 715 N N . GLN A 1 88 ? -33.134 -0.828 16.341 1.00 53.66 88 GLN A N 1
ATOM 716 C CA . GLN A 1 88 ? -34.532 -1.197 16.218 1.00 53.66 88 GLN A CA 1
ATOM 717 C C . GLN A 1 88 ? -34.544 -2.708 16.049 1.00 53.66 88 GLN A C 1
ATOM 719 O O . GLN A 1 88 ? -33.753 -3.193 15.204 1.00 53.66 88 GLN A O 1
#